Protein AF-A0A8T4EEJ7-F1 (afdb_monomer_lite)

Structure (mmCIF, N/CA/C/O backbone):
data_AF-A0A8T4EEJ7-F1
#
_entry.id   AF-A0A8T4EEJ7-F1
#
loop_
_atom_site.group_PDB
_atom_site.id
_atom_site.type_symbol
_atom_site.label_atom_id
_atom_site.label_alt_id
_atom_site.label_comp_id
_atom_site.label_asym_id
_atom_site.label_entity_id
_atom_site.label_seq_id
_atom_site.pdbx_PDB_ins_code
_atom_site.Cartn_x
_atom_site.Cartn_y
_atom_site.Cartn_z
_atom_site.occupancy
_atom_site.B_iso_or_equiv
_atom_site.auth_seq_id
_atom_site.auth_comp_id
_atom_site.auth_asym_id
_atom_site.auth_atom_id
_atom_site.pdbx_PDB_model_num
ATOM 1 N N . MET A 1 1 ? -10.817 20.819 41.056 1.00 40.88 1 MET A N 1
ATOM 2 C CA . MET A 1 1 ? -10.487 19.377 41.089 1.00 40.88 1 MET A CA 1
ATOM 3 C C . MET A 1 1 ? -10.510 18.865 39.652 1.00 40.88 1 MET A C 1
ATOM 5 O O . MET A 1 1 ? -11.577 18.601 39.111 1.00 40.88 1 MET A O 1
ATOM 9 N N . SER A 1 2 ? -9.362 18.885 38.976 1.00 41.25 2 SER A N 1
ATOM 10 C CA . SER A 1 2 ? -9.216 18.417 37.594 1.00 41.25 2 SER A CA 1
ATOM 11 C C . SER A 1 2 ? -9.302 16.892 37.582 1.00 41.25 2 SER A C 1
ATOM 13 O O . SER A 1 2 ? -8.500 16.219 38.225 1.00 41.25 2 SER A O 1
ATOM 15 N N . LYS A 1 3 ? -10.315 16.339 36.902 1.00 47.59 3 LYS A N 1
ATOM 16 C CA . LYS A 1 3 ? -10.431 14.888 36.718 1.00 47.59 3 LYS A CA 1
ATOM 17 C C . LYS A 1 3 ? -9.164 14.374 36.021 1.00 47.59 3 LYS A C 1
ATOM 19 O O . LYS A 1 3 ? -8.726 15.019 35.065 1.00 47.59 3 LYS A O 1
ATOM 24 N N . PRO A 1 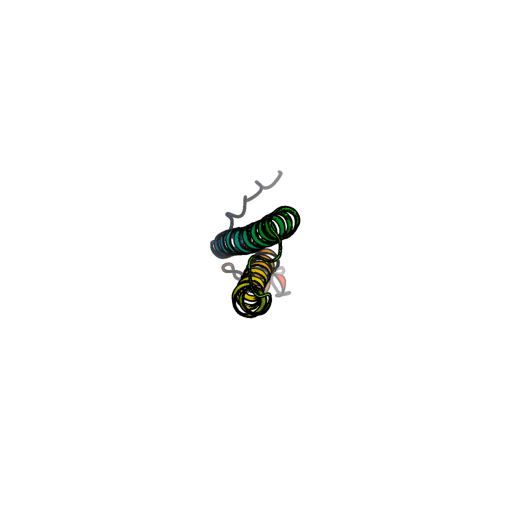4 ? -8.583 13.251 36.474 1.00 42.50 4 PRO A N 1
ATOM 25 C CA . PRO A 1 4 ? -7.437 12.661 35.804 1.00 42.50 4 PRO A CA 1
ATOM 26 C C . PRO A 1 4 ? -7.841 12.341 34.365 1.00 42.50 4 PRO A C 1
ATOM 28 O O . PRO A 1 4 ? -8.908 11.776 34.120 1.00 42.50 4 PRO A O 1
ATOM 31 N N . SER A 1 5 ? -7.019 12.765 33.410 1.00 49.03 5 SER A N 1
ATOM 32 C CA . SER A 1 5 ? -7.155 12.393 32.010 1.00 49.03 5 SER A CA 1
ATOM 33 C C . SER A 1 5 ? -7.001 10.879 31.913 1.00 49.03 5 SER A C 1
ATOM 35 O O . SER A 1 5 ? -5.890 10.351 31.882 1.00 49.03 5 SER A O 1
ATOM 37 N N . GLU A 1 6 ? -8.127 10.166 31.901 1.00 45.50 6 GLU A N 1
ATOM 38 C CA . GLU A 1 6 ? -8.168 8.772 31.486 1.00 45.50 6 GLU A CA 1
ATOM 39 C C . GLU A 1 6 ? -7.575 8.707 30.081 1.00 45.50 6 GLU A C 1
ATOM 41 O O . GLU A 1 6 ? -8.205 9.042 29.074 1.00 45.50 6 GLU A O 1
ATOM 46 N N . THR A 1 7 ? -6.310 8.313 30.029 1.00 48.03 7 THR A N 1
ATOM 47 C CA . THR A 1 7 ? -5.612 7.923 28.819 1.00 48.03 7 THR A CA 1
ATOM 48 C C . THR A 1 7 ? -6.329 6.682 28.315 1.00 48.03 7 THR A C 1
ATOM 50 O O . THR A 1 7 ? -6.008 5.556 28.690 1.00 48.03 7 THR A O 1
ATOM 53 N N . LYS A 1 8 ? -7.380 6.896 27.510 1.00 56.00 8 LYS A N 1
ATOM 54 C CA . LYS A 1 8 ? -8.112 5.836 26.819 1.00 56.00 8 LYS A CA 1
ATOM 55 C C . LYS A 1 8 ? -7.080 4.990 26.091 1.00 56.00 8 LYS A C 1
ATOM 57 O O . LYS A 1 8 ? -6.506 5.437 25.098 1.00 56.00 8 LYS A O 1
ATOM 62 N N . LYS A 1 9 ? -6.808 3.793 26.623 1.00 56.41 9 LYS A N 1
ATOM 63 C CA . LYS A 1 9 ? -5.891 2.841 25.997 1.00 56.41 9 LYS A CA 1
ATOM 64 C C . LYS A 1 9 ? -6.305 2.701 24.532 1.00 56.41 9 LYS A C 1
ATOM 66 O O . LYS A 1 9 ? -7.502 2.543 24.272 1.00 56.41 9 LYS A O 1
ATOM 71 N N . PRO A 1 10 ? -5.359 2.778 23.581 1.00 59.91 10 PRO A N 1
ATOM 72 C CA . PRO A 1 10 ? -5.682 2.587 22.182 1.00 59.91 10 PRO A CA 1
ATOM 73 C C . PRO A 1 10 ? -6.306 1.207 22.050 1.00 59.91 10 PRO A C 1
ATOM 75 O O . PRO A 1 10 ? -5.729 0.186 22.440 1.00 59.91 10 PRO A O 1
ATOM 78 N N . SER A 1 11 ? -7.533 1.210 21.570 1.00 69.00 11 SER A N 1
ATOM 79 C CA . SER A 1 11 ? -8.304 0.012 21.369 1.00 69.00 11 SER A CA 1
ATOM 80 C C . SER A 1 11 ? -7.626 -0.902 20.352 1.00 69.00 11 SER A C 1
ATOM 82 O O . SER A 1 11 ? -6.898 -0.452 19.463 1.00 69.00 11 SER A O 1
ATOM 84 N N . GLN A 1 12 ? -7.851 -2.211 20.474 1.00 75.25 12 GLN A N 1
ATOM 85 C CA . GLN A 1 12 ? -7.246 -3.195 19.569 1.00 75.25 12 GLN A CA 1
ATOM 86 C C . GLN A 1 12 ? -7.555 -2.886 18.095 1.00 75.25 12 GLN A C 1
ATOM 88 O O . GLN A 1 12 ? -6.692 -3.073 17.244 1.00 75.25 12 GLN A O 1
ATOM 93 N N . ARG A 1 13 ? -8.731 -2.310 17.800 1.00 70.88 13 ARG A N 1
ATOM 94 C CA . ARG A 1 13 ? -9.118 -1.874 16.452 1.00 70.88 13 ARG A CA 1
ATOM 95 C C . ARG A 1 13 ? -8.198 -0.786 15.893 1.00 70.88 13 ARG A C 1
ATOM 97 O O . ARG A 1 13 ? -7.816 -0.872 14.731 1.00 70.88 13 ARG A O 1
ATOM 104 N N . LYS A 1 14 ? -7.811 0.201 16.710 1.00 74.12 14 LYS A N 1
ATOM 105 C CA . LYS A 1 14 ? -6.893 1.272 16.292 1.00 74.12 14 LYS A CA 1
ATOM 106 C C . LYS A 1 14 ? -5.491 0.746 16.014 1.00 74.12 14 LYS A C 1
ATOM 108 O O . LYS A 1 14 ? -4.906 1.126 15.011 1.00 74.12 14 LYS A O 1
ATOM 113 N N . LYS A 1 15 ? -4.999 -0.182 16.842 1.00 79.19 15 LYS A N 1
ATOM 114 C CA . LYS A 1 15 ? -3.702 -0.840 16.609 1.00 79.19 15 LYS A CA 1
ATOM 115 C C . LYS A 1 15 ? -3.695 -1.650 15.312 1.00 79.19 15 LYS A C 1
ATOM 117 O O . LYS A 1 15 ? -2.736 -1.583 14.556 1.00 79.19 15 LYS A O 1
ATOM 122 N N . ILE A 1 16 ? -4.772 -2.388 15.035 1.00 80.44 16 ILE A N 1
ATOM 123 C CA . ILE A 1 16 ? -4.918 -3.139 13.779 1.00 80.44 16 ILE A CA 1
ATOM 124 C C . ILE A 1 16 ? -4.973 -2.178 12.584 1.00 80.44 16 ILE A C 1
ATOM 126 O O . ILE A 1 16 ? -4.299 -2.415 11.587 1.00 80.44 16 ILE A O 1
ATOM 130 N N . GLY A 1 17 ? -5.723 -1.077 12.697 1.00 79.50 17 GLY A N 1
ATOM 131 C CA . GLY A 1 17 ? -5.783 -0.040 11.664 1.00 79.50 17 GLY A CA 1
ATOM 132 C C . GLY A 1 17 ? -4.424 0.607 11.383 1.00 79.50 17 GLY A C 1
ATOM 133 O O . GLY A 1 17 ? -4.064 0.779 10.225 1.00 79.50 17 GLY A O 1
ATOM 134 N N . GLU A 1 18 ? -3.645 0.895 12.426 1.00 82.31 18 GLU A N 1
ATOM 135 C CA . GLU A 1 18 ? -2.293 1.456 12.319 1.00 82.31 18 GLU A CA 1
ATOM 136 C C . GLU A 1 18 ? -1.325 0.499 11.613 1.00 82.31 18 GLU A C 1
ATOM 138 O O . GLU A 1 18 ? -0.609 0.907 10.701 1.00 82.31 18 GLU A O 1
ATOM 143 N N . VAL A 1 19 ? -1.359 -0.792 11.961 1.00 86.75 19 VAL A N 1
ATOM 144 C CA . VAL A 1 19 ? -0.540 -1.819 11.298 1.00 86.75 19 VAL A CA 1
ATOM 145 C C . VAL A 1 19 ? -0.948 -1.990 9.832 1.00 86.75 19 VAL A C 1
ATOM 147 O O . VAL A 1 19 ? -0.083 -2.017 8.961 1.00 86.75 19 VAL A O 1
ATOM 150 N N . LEU A 1 20 ? -2.251 -2.058 9.534 1.00 83.50 20 LEU A N 1
ATOM 151 C CA . LEU A 1 20 ? -2.752 -2.157 8.157 1.00 83.50 20 LEU A CA 1
ATOM 152 C C . LEU A 1 20 ? -2.364 -0.936 7.318 1.00 83.50 20 LEU A C 1
ATOM 154 O O . LEU A 1 20 ? -1.950 -1.085 6.170 1.00 83.50 20 LEU A O 1
ATOM 158 N N . PHE A 1 21 ? -2.451 0.258 7.903 1.00 82.44 21 PHE A N 1
ATOM 159 C CA . PHE A 1 21 ? -2.022 1.492 7.258 1.00 82.44 21 PHE A CA 1
ATOM 160 C C . PHE A 1 21 ? -0.515 1.485 6.985 1.00 82.44 21 PHE A C 1
ATOM 162 O O . PHE A 1 21 ? -0.103 1.783 5.868 1.00 82.44 21 PHE A O 1
ATOM 169 N N . ALA A 1 22 ? 0.306 1.090 7.963 1.00 86.94 22 ALA A N 1
ATOM 170 C CA . ALA A 1 22 ? 1.757 1.009 7.806 1.00 86.94 22 ALA A CA 1
ATOM 171 C C . ALA A 1 22 ? 2.169 -0.002 6.722 1.00 86.94 22 ALA A C 1
ATOM 173 O O . ALA A 1 22 ? 3.030 0.300 5.897 1.00 86.94 22 ALA A O 1
ATOM 174 N N . ILE A 1 23 ? 1.521 -1.172 6.676 1.00 89.06 23 ILE A N 1
ATOM 175 C CA . ILE A 1 23 ? 1.759 -2.191 5.643 1.00 89.06 23 ILE A CA 1
ATOM 176 C C . ILE A 1 23 ? 1.353 -1.662 4.264 1.00 89.06 23 ILE A C 1
ATOM 178 O O . ILE A 1 23 ? 2.151 -1.720 3.330 1.00 89.06 23 ILE A O 1
ATOM 182 N N . GLY A 1 24 ? 0.144 -1.106 4.133 1.00 83.19 24 GLY A N 1
ATOM 183 C CA . GLY A 1 24 ? -0.335 -0.535 2.873 1.00 83.19 24 GLY A CA 1
ATOM 184 C C . GLY A 1 24 ? 0.569 0.593 2.370 1.00 83.19 24 GLY A C 1
ATOM 185 O O . GLY A 1 24 ? 0.946 0.612 1.199 1.00 83.19 24 GLY A O 1
ATOM 186 N N . PHE A 1 25 ? 0.992 1.485 3.268 1.00 88.38 25 PHE A N 1
ATOM 187 C CA . PHE A 1 25 ? 1.921 2.568 2.952 1.00 88.38 25 PHE A CA 1
ATOM 188 C C . PHE A 1 25 ? 3.290 2.042 2.514 1.00 88.38 25 PHE A C 1
ATOM 190 O O . PHE A 1 25 ? 3.819 2.500 1.504 1.00 88.38 25 PHE A O 1
ATOM 197 N N . SER A 1 26 ? 3.839 1.045 3.216 1.00 90.25 26 SER A N 1
ATOM 198 C CA . SER A 1 26 ? 5.104 0.413 2.832 1.00 90.25 26 SER A CA 1
ATOM 199 C C . SER A 1 26 ? 5.026 -0.200 1.437 1.00 90.25 26 SER A C 1
ATOM 201 O O . SER A 1 26 ? 5.958 -0.030 0.659 1.00 90.25 26 SER A O 1
ATOM 203 N N . ILE A 1 27 ? 3.925 -0.877 1.096 1.00 87.88 27 ILE A N 1
ATOM 204 C CA . ILE A 1 27 ? 3.734 -1.481 -0.231 1.00 87.88 27 ILE A CA 1
ATOM 205 C C . ILE A 1 27 ? 3.739 -0.403 -1.316 1.00 87.88 27 ILE A C 1
ATOM 207 O O . ILE A 1 27 ? 4.464 -0.537 -2.301 1.00 87.88 27 ILE A O 1
ATOM 211 N N . ILE A 1 28 ? 2.982 0.684 -1.132 1.00 87.19 28 ILE A N 1
ATOM 212 C CA . ILE A 1 28 ? 2.956 1.788 -2.103 1.00 87.19 28 ILE A CA 1
ATOM 213 C C . ILE A 1 28 ? 4.331 2.443 -2.229 1.00 87.19 28 ILE A C 1
ATOM 215 O O . ILE A 1 28 ? 4.780 2.705 -3.343 1.00 87.19 28 ILE A O 1
ATOM 219 N N . LEU A 1 29 ? 5.022 2.672 -1.111 1.00 90.81 29 LEU A N 1
ATOM 220 C CA . LEU A 1 29 ? 6.355 3.265 -1.115 1.00 90.81 29 LEU A CA 1
ATOM 221 C C . LEU A 1 29 ? 7.352 2.391 -1.884 1.00 90.81 29 LEU A C 1
ATOM 223 O O . LEU A 1 29 ? 8.085 2.894 -2.734 1.00 90.81 29 LEU A O 1
ATOM 227 N N . THR A 1 30 ? 7.354 1.079 -1.636 1.00 87.75 30 THR A N 1
ATOM 228 C CA . THR A 1 30 ? 8.209 0.134 -2.361 1.00 87.75 30 THR A CA 1
ATOM 229 C C . THR A 1 30 ? 7.873 0.115 -3.849 1.00 87.75 30 THR A C 1
ATOM 231 O O . THR A 1 30 ? 8.785 0.191 -4.669 1.00 87.75 30 THR A O 1
ATOM 234 N N . LEU A 1 31 ? 6.590 0.088 -4.225 1.00 87.06 31 LEU A N 1
ATOM 235 C CA . LEU A 1 31 ? 6.176 0.165 -5.630 1.00 87.06 31 LEU A CA 1
ATOM 236 C C . LEU A 1 31 ? 6.696 1.439 -6.299 1.00 87.06 31 LEU A C 1
ATOM 238 O O . LEU A 1 31 ? 7.269 1.372 -7.384 1.00 87.06 31 LEU A O 1
ATOM 242 N N . PHE A 1 32 ? 6.567 2.583 -5.628 1.00 85.44 32 PHE A N 1
ATOM 243 C CA . PHE A 1 32 ? 7.029 3.868 -6.145 1.00 85.44 32 PHE A CA 1
ATOM 244 C C . PHE A 1 32 ? 8.545 3.876 -6.384 1.00 85.44 32 PHE A C 1
ATOM 246 O O . PHE A 1 32 ? 9.007 4.269 -7.455 1.00 85.44 32 PHE A O 1
ATOM 253 N N . LEU A 1 33 ? 9.321 3.355 -5.429 1.00 88.06 33 LEU A N 1
ATOM 254 C CA . LEU A 1 33 ? 10.770 3.191 -5.577 1.00 88.06 33 LEU A CA 1
ATOM 255 C C . LEU A 1 33 ? 11.131 2.246 -6.727 1.00 88.06 33 LEU A C 1
ATOM 257 O O . LEU A 1 33 ? 12.084 2.508 -7.456 1.00 88.06 33 LEU A O 1
ATOM 261 N N . THR A 1 34 ? 10.357 1.178 -6.921 1.00 83.94 34 THR A N 1
ATOM 262 C CA . THR A 1 34 ? 10.580 0.208 -8.003 1.00 83.94 34 THR A CA 1
ATOM 263 C C . THR A 1 34 ? 10.346 0.853 -9.371 1.00 83.94 34 THR A C 1
ATOM 265 O O . THR A 1 34 ? 11.158 0.688 -10.280 1.00 83.94 34 THR A O 1
ATOM 268 N N . VAL A 1 35 ? 9.287 1.661 -9.508 1.00 82.06 35 VAL A N 1
ATOM 269 C CA . VAL A 1 35 ? 8.998 2.424 -10.734 1.00 82.06 35 VAL A CA 1
ATOM 270 C C . VAL A 1 35 ? 10.114 3.426 -11.029 1.00 82.06 35 VAL A C 1
ATOM 272 O O . VAL A 1 35 ? 10.602 3.476 -12.158 1.00 82.06 35 VAL A O 1
ATOM 275 N N . ILE A 1 36 ? 10.591 4.164 -10.024 1.00 84.06 36 ILE A N 1
ATOM 276 C CA . ILE A 1 36 ? 11.716 5.096 -10.192 1.00 84.06 36 ILE A CA 1
ATOM 277 C C . ILE A 1 36 ? 12.982 4.345 -10.615 1.00 84.06 36 ILE A C 1
ATOM 279 O O . ILE A 1 36 ? 13.604 4.711 -11.609 1.00 84.06 36 ILE A O 1
ATOM 283 N N . ALA A 1 37 ? 13.342 3.268 -9.913 1.00 84.00 37 ALA A N 1
ATOM 284 C CA . ALA A 1 37 ? 14.523 2.470 -10.233 1.00 84.00 37 ALA A CA 1
ATOM 285 C C . ALA A 1 37 ? 14.460 1.910 -11.663 1.00 84.00 37 ALA A C 1
ATOM 287 O O . ALA A 1 37 ? 15.435 2.006 -12.406 1.00 84.00 37 ALA A O 1
ATOM 288 N N . SER A 1 38 ? 13.298 1.401 -12.080 1.00 77.56 38 SER A N 1
ATOM 289 C CA . SER A 1 38 ? 13.085 0.915 -13.448 1.00 77.56 38 SER A CA 1
ATOM 290 C C . SER A 1 38 ? 13.192 2.031 -14.495 1.00 77.56 38 SER A C 1
ATOM 292 O O . SER A 1 38 ? 13.796 1.835 -15.550 1.00 77.56 38 SER A O 1
ATOM 294 N N . SER A 1 39 ? 12.701 3.233 -14.179 1.00 78.06 39 SER A N 1
ATOM 295 C CA . SER A 1 39 ? 12.808 4.417 -15.041 1.00 78.06 39 SER A CA 1
ATOM 296 C C . SER A 1 39 ? 14.262 4.872 -15.208 1.00 78.06 39 SER A C 1
ATOM 298 O O . SER A 1 39 ? 14.684 5.225 -16.308 1.00 78.06 39 SER A O 1
ATOM 300 N N . LEU A 1 40 ? 15.070 4.810 -14.143 1.00 81.81 40 LEU A N 1
ATOM 301 C CA . LEU A 1 40 ? 16.510 5.060 -14.245 1.00 81.81 40 LEU A CA 1
ATOM 302 C C . LEU A 1 40 ? 17.197 3.998 -15.110 1.00 81.81 40 LEU A C 1
ATOM 304 O O . LEU A 1 40 ? 17.925 4.348 -16.033 1.00 81.81 40 LEU A O 1
ATOM 308 N N . VAL A 1 41 ? 16.953 2.708 -14.854 1.00 79.50 41 VAL A N 1
ATOM 309 C CA . VAL A 1 41 ? 17.592 1.620 -15.617 1.00 79.50 41 VAL A CA 1
ATOM 310 C C . VAL A 1 41 ? 17.281 1.736 -17.108 1.00 79.50 41 VAL A C 1
ATOM 312 O O . VAL A 1 41 ? 18.196 1.657 -17.924 1.00 79.50 41 VAL A O 1
ATOM 315 N N . THR A 1 42 ? 16.021 1.988 -17.466 1.00 77.81 42 THR A N 1
ATOM 316 C CA . THR A 1 42 ? 15.614 2.170 -18.869 1.00 77.81 42 THR A CA 1
ATOM 317 C C . THR A 1 42 ? 16.247 3.399 -19.521 1.00 77.81 42 THR A C 1
ATOM 319 O O . THR A 1 42 ? 16.590 3.348 -20.701 1.00 77.81 42 THR A O 1
ATOM 322 N N . SER A 1 43 ? 16.479 4.471 -18.758 1.00 78.50 43 SER A N 1
ATOM 323 C CA . SER A 1 43 ? 17.150 5.683 -19.248 1.00 78.50 43 SER A CA 1
ATOM 324 C C . SER A 1 43 ? 18.636 5.467 -19.559 1.00 78.50 43 SER A C 1
ATOM 326 O O . SER A 1 43 ? 19.155 6.081 -20.486 1.00 78.50 43 SER A O 1
ATOM 328 N N . PHE A 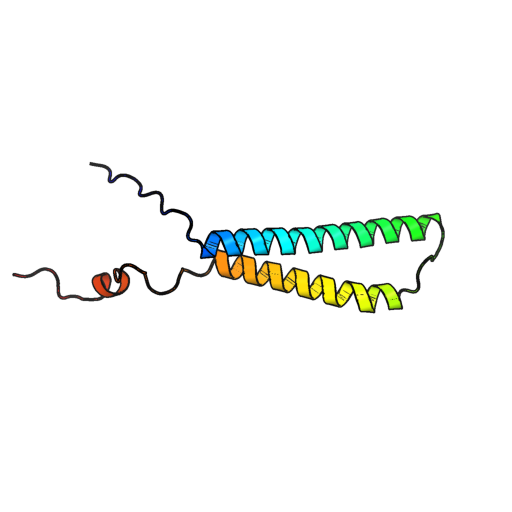1 44 ? 19.325 4.601 -18.806 1.00 78.38 44 PHE A N 1
ATOM 329 C CA . PHE A 1 44 ? 20.762 4.346 -18.986 1.00 78.38 44 PHE A CA 1
ATOM 330 C C . PHE A 1 44 ? 21.077 3.154 -19.903 1.00 78.38 44 PHE A C 1
ATOM 332 O O . PHE A 1 44 ? 22.107 3.167 -20.571 1.00 78.38 44 PHE A O 1
ATOM 339 N N . TRP A 1 45 ? 20.217 2.130 -19.944 1.00 75.88 45 TRP A N 1
ATOM 340 C CA . TRP A 1 45 ? 20.499 0.846 -20.610 1.00 75.88 45 TRP A CA 1
ATOM 341 C C . TRP A 1 45 ? 19.542 0.521 -21.768 1.00 75.88 45 TRP A C 1
ATOM 343 O O . TRP A 1 45 ? 19.647 -0.546 -22.371 1.00 75.88 45 TRP A O 1
ATOM 353 N N . GLY A 1 46 ? 18.624 1.432 -22.104 1.00 68.12 46 GLY A N 1
ATOM 354 C CA . GLY A 1 46 ? 17.566 1.185 -23.083 1.00 68.12 46 GLY A CA 1
ATOM 355 C C . GLY A 1 46 ? 16.418 0.335 -22.514 1.00 68.12 46 GLY A C 1
ATOM 356 O O . GLY A 1 46 ? 16.441 -0.058 -21.344 1.00 68.12 46 GLY A O 1
ATOM 357 N N . PRO A 1 47 ? 15.365 0.067 -23.307 1.00 68.31 47 PRO A N 1
ATOM 358 C CA . PRO A 1 47 ? 14.172 -0.624 -22.827 1.00 68.31 47 PRO A CA 1
ATOM 359 C C . PRO A 1 47 ? 14.490 -2.082 -22.468 1.00 68.31 47 PRO A C 1
ATOM 361 O O . PRO A 1 47 ? 14.641 -2.937 -23.336 1.00 68.31 47 PRO A O 1
ATOM 364 N N . SER A 1 48 ? 14.582 -2.368 -21.170 1.00 61.47 48 SER A N 1
ATOM 365 C CA . SER A 1 48 ? 14.942 -3.684 -20.630 1.00 61.47 48 SER A CA 1
ATOM 366 C C . SER A 1 48 ? 13.737 -4.564 -20.278 1.00 61.47 48 SER A C 1
ATOM 368 O O . SER A 1 48 ? 13.907 -5.749 -20.001 1.00 61.47 48 SER A O 1
ATOM 370 N N . THR A 1 49 ? 12.513 -4.024 -20.297 1.00 63.50 49 THR A N 1
ATOM 371 C CA . THR A 1 49 ? 11.291 -4.769 -19.949 1.00 63.50 49 THR A CA 1
ATOM 372 C C . THR A 1 49 ? 10.104 -4.390 -20.842 1.00 63.50 49 THR A C 1
ATOM 374 O O . THR A 1 49 ? 9.909 -3.209 -21.134 1.00 63.50 49 THR A O 1
ATOM 377 N N . PRO A 1 50 ? 9.284 -5.363 -21.287 1.00 61.31 50 PRO A N 1
ATOM 378 C CA . PRO A 1 50 ? 8.045 -5.062 -21.989 1.00 61.31 50 PRO A CA 1
ATOM 379 C C . PRO A 1 50 ? 7.046 -4.439 -21.006 1.00 61.31 50 PRO A C 1
ATOM 381 O O . PRO A 1 50 ? 6.675 -5.061 -20.010 1.00 61.31 50 PRO A O 1
ATOM 384 N N . VAL A 1 51 ? 6.591 -3.221 -21.310 1.00 63.00 51 VAL A N 1
ATOM 385 C CA . VAL A 1 51 ? 5.627 -2.408 -20.533 1.00 63.00 51 VAL A CA 1
ATOM 386 C C . VAL A 1 51 ? 4.404 -3.217 -20.065 1.00 63.00 51 VAL A C 1
ATOM 388 O O . VAL A 1 51 ? 3.928 -3.053 -18.945 1.00 63.00 51 VAL A O 1
ATOM 391 N N . VAL A 1 52 ? 3.975 -4.190 -20.872 1.00 61.06 52 VAL A N 1
ATOM 392 C CA . VAL A 1 52 ? 2.840 -5.088 -20.603 1.00 61.06 52 VAL A CA 1
ATOM 393 C C . VAL A 1 52 ? 3.019 -5.938 -19.331 1.00 61.06 52 VAL A C 1
ATOM 395 O O . VAL A 1 52 ? 2.043 -6.243 -18.645 1.00 61.06 52 VAL A O 1
ATOM 398 N N . TYR A 1 53 ? 4.251 -6.318 -18.974 1.00 65.38 53 TYR A N 1
ATOM 399 C CA . TYR A 1 53 ? 4.520 -7.078 -17.743 1.00 65.38 53 TYR A CA 1
ATOM 400 C C . TYR A 1 53 ? 4.430 -6.201 -16.488 1.00 65.38 53 TYR A C 1
ATOM 402 O O . TYR A 1 53 ? 3.980 -6.669 -15.443 1.00 65.38 53 TYR A O 1
ATOM 410 N N . TYR A 1 54 ? 4.826 -4.929 -16.600 1.00 64.62 54 TYR A N 1
ATOM 411 C CA . TYR A 1 54 ? 4.711 -3.949 -15.519 1.00 64.62 54 TYR A CA 1
ATOM 412 C C . TYR A 1 54 ? 3.240 -3.664 -15.206 1.00 64.62 54 TYR A C 1
ATOM 414 O O . TYR A 1 54 ? 2.832 -3.727 -14.048 1.00 64.62 54 TYR A O 1
ATOM 422 N N . GLU A 1 55 ? 2.425 -3.427 -16.234 1.00 67.44 55 GLU A N 1
ATOM 423 C CA . GLU A 1 55 ? 1.011 -3.087 -16.060 1.00 67.44 55 GLU A CA 1
ATOM 424 C C . GLU A 1 55 ? 0.199 -4.235 -15.452 1.00 67.44 55 GLU A C 1
ATOM 426 O O . GLU A 1 55 ? -0.556 -4.014 -14.506 1.00 67.44 55 GLU A O 1
ATOM 431 N N . ASN A 1 56 ? 0.386 -5.473 -15.912 1.00 77.19 56 ASN A N 1
ATOM 432 C CA . ASN A 1 56 ? -0.420 -6.599 -15.429 1.00 77.19 56 ASN A CA 1
ATOM 433 C C . ASN A 1 56 ? -0.088 -7.028 -13.994 1.00 77.19 56 ASN A C 1
ATOM 435 O O . ASN A 1 56 ? -0.945 -7.592 -13.314 1.00 77.19 56 ASN A O 1
ATOM 439 N N . LEU A 1 57 ? 1.136 -6.773 -13.523 1.00 76.75 57 LEU A N 1
ATOM 440 C CA . LEU A 1 57 ? 1.598 -7.255 -12.221 1.00 76.75 57 LEU A CA 1
ATOM 441 C C . LEU A 1 57 ? 1.608 -6.148 -11.159 1.00 76.75 57 LEU A C 1
ATOM 443 O O . LEU A 1 57 ? 1.191 -6.388 -10.029 1.00 76.75 57 LEU A O 1
ATOM 447 N N . LEU A 1 58 ? 2.003 -4.919 -11.503 1.00 78.75 58 LEU A N 1
ATOM 448 C CA . LEU A 1 58 ? 2.081 -3.822 -10.530 1.00 78.75 58 LEU A CA 1
ATOM 449 C C . LEU A 1 58 ? 0.732 -3.159 -10.269 1.00 78.75 58 LEU A C 1
ATOM 451 O O . LEU A 1 58 ? 0.470 -2.771 -9.133 1.00 78.75 58 LEU A O 1
ATOM 455 N N . THR A 1 59 ? -0.139 -3.063 -11.277 1.00 81.75 59 THR A N 1
ATOM 456 C CA . THR A 1 59 ? -1.473 -2.461 -11.125 1.00 81.75 59 THR A CA 1
ATOM 457 C C . THR A 1 59 ? -2.310 -3.138 -10.032 1.00 81.75 59 THR A C 1
ATOM 459 O O . THR A 1 59 ? -2.787 -2.429 -9.143 1.00 81.75 59 THR A O 1
ATOM 462 N N . PRO A 1 60 ? -2.472 -4.479 -9.993 1.00 85.94 60 PRO A N 1
ATOM 463 C CA . PRO A 1 60 ? -3.248 -5.119 -8.928 1.00 85.94 60 PRO A CA 1
ATOM 464 C C . PRO A 1 60 ? -2.595 -4.977 -7.545 1.00 85.94 60 PRO A C 1
ATOM 466 O O . PRO A 1 60 ? -3.308 -4.802 -6.556 1.00 85.94 60 PRO A O 1
ATOM 469 N N . ILE A 1 61 ? -1.259 -4.992 -7.456 1.00 86.31 61 ILE A N 1
ATOM 470 C CA . ILE A 1 61 ? -0.541 -4.806 -6.182 1.00 86.31 61 ILE A CA 1
ATOM 471 C C . ILE A 1 61 ? -0.732 -3.375 -5.667 1.00 86.31 61 ILE A C 1
ATOM 473 O O . ILE A 1 61 ? -0.975 -3.174 -4.476 1.00 86.31 61 ILE A O 1
ATOM 477 N N . PHE A 1 62 ? -0.688 -2.381 -6.557 1.00 84.06 62 PHE A N 1
ATOM 478 C CA . PHE A 1 62 ? -0.960 -0.989 -6.215 1.00 84.06 62 PHE A CA 1
ATOM 479 C C . PHE A 1 62 ? -2.391 -0.804 -5.705 1.00 84.06 62 PHE A C 1
ATOM 481 O O . PHE A 1 62 ? -2.591 -0.214 -4.645 1.00 84.06 62 PHE A O 1
ATOM 488 N N . ILE A 1 63 ? -3.380 -1.370 -6.406 1.00 86.88 63 ILE A N 1
ATOM 489 C CA . ILE A 1 63 ? -4.788 -1.328 -5.988 1.00 86.88 63 ILE A CA 1
ATOM 490 C C . ILE A 1 63 ? -4.963 -1.986 -4.613 1.00 86.88 63 ILE A C 1
ATOM 492 O O . ILE A 1 63 ? -5.608 -1.409 -3.740 1.00 86.88 63 ILE A O 1
ATOM 496 N N . ALA A 1 64 ? -4.355 -3.153 -4.381 1.00 86.88 64 ALA A N 1
ATOM 497 C CA . ALA A 1 64 ? -4.411 -3.834 -3.088 1.00 86.88 64 ALA A CA 1
ATOM 498 C C . ALA A 1 64 ? -3.784 -2.996 -1.958 1.00 86.88 64 ALA A C 1
ATOM 500 O O . ALA A 1 64 ? -4.371 -2.876 -0.880 1.00 86.88 64 ALA A O 1
ATOM 501 N N . GLY A 1 65 ? -2.628 -2.371 -2.207 1.00 84.38 65 GLY A N 1
ATOM 502 C CA . GLY A 1 65 ? -1.990 -1.444 -1.269 1.00 84.38 65 GLY A CA 1
ATOM 503 C C . GLY A 1 65 ? -2.875 -0.239 -0.946 1.00 84.38 65 GLY A C 1
ATOM 504 O O . GLY A 1 65 ? -3.041 0.119 0.220 1.00 84.38 65 GLY A O 1
ATOM 505 N N . LEU A 1 66 ? -3.517 0.336 -1.962 1.00 87.62 66 LEU A N 1
ATOM 506 C CA . LEU A 1 66 ? -4.410 1.485 -1.820 1.00 87.62 66 LEU A CA 1
ATOM 507 C C . LEU A 1 66 ? -5.664 1.128 -1.010 1.00 87.62 66 LEU A C 1
ATOM 509 O O . LEU A 1 66 ? -6.034 1.864 -0.096 1.00 87.62 66 LEU A O 1
ATOM 513 N N . ILE A 1 67 ? -6.264 -0.040 -1.259 1.00 89.56 67 ILE A N 1
ATOM 514 C CA . ILE A 1 67 ? -7.379 -0.562 -0.454 1.00 89.56 67 ILE A CA 1
ATOM 515 C C . ILE A 1 67 ? -6.948 -0.747 1.007 1.00 89.56 67 ILE A C 1
ATOM 517 O O . ILE A 1 67 ? -7.677 -0.332 1.907 1.00 89.56 67 ILE A O 1
ATOM 521 N N . MET A 1 68 ? -5.763 -1.309 1.268 1.00 86.38 68 MET A N 1
ATOM 522 C CA . MET A 1 68 ? -5.257 -1.476 2.638 1.00 86.38 68 MET A CA 1
ATOM 523 C C . MET A 1 68 ? -5.081 -0.143 3.370 1.00 86.38 68 MET A C 1
ATOM 525 O O . MET A 1 68 ? -5.454 -0.046 4.540 1.00 86.38 68 MET A O 1
ATOM 529 N N . ILE A 1 69 ? -4.589 0.895 2.690 1.00 86.69 69 ILE A N 1
ATOM 530 C CA . ILE A 1 69 ? -4.492 2.246 3.261 1.00 86.69 69 ILE A CA 1
ATOM 531 C C . ILE A 1 69 ? -5.876 2.801 3.584 1.00 86.69 69 ILE A C 1
ATOM 533 O O . ILE A 1 69 ? -6.084 3.294 4.691 1.00 86.69 69 ILE A O 1
ATOM 537 N N . LEU A 1 70 ? -6.830 2.704 2.653 1.00 87.12 70 LEU A N 1
ATOM 538 C CA . LEU A 1 70 ? -8.193 3.202 2.859 1.00 87.12 70 LEU A CA 1
ATOM 539 C C . LEU A 1 70 ? -8.884 2.495 4.027 1.00 87.12 70 LEU A C 1
ATOM 541 O O . LEU A 1 70 ? -9.521 3.147 4.853 1.00 87.12 70 LEU A O 1
ATOM 545 N N . VAL A 1 71 ? -8.718 1.176 4.137 1.00 85.00 71 VAL A N 1
ATOM 546 C CA . VAL A 1 71 ? -9.236 0.392 5.262 1.00 85.00 71 VAL A CA 1
ATOM 547 C C . VAL A 1 71 ? -8.539 0.799 6.561 1.00 85.00 71 VAL A C 1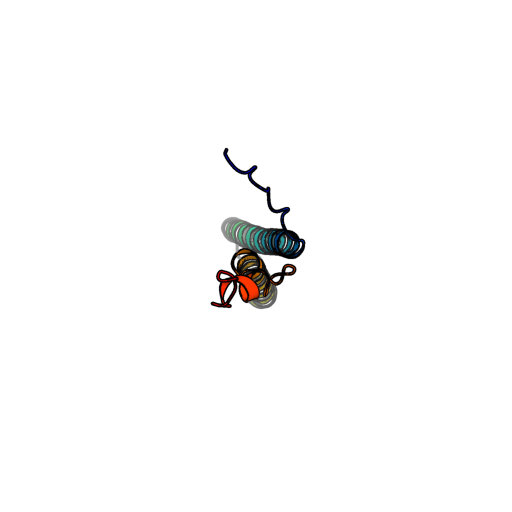
ATOM 549 O O . VAL A 1 71 ? -9.221 1.100 7.536 1.00 85.00 71 VAL A O 1
ATOM 552 N N . GLY A 1 72 ? -7.207 0.891 6.593 1.00 78.50 72 GLY A N 1
ATOM 553 C CA . GLY A 1 72 ? -6.467 1.350 7.775 1.00 78.50 72 GLY A CA 1
ATOM 554 C C . GLY A 1 72 ? -6.918 2.737 8.249 1.00 78.50 72 GLY A C 1
ATOM 555 O O . GLY A 1 72 ? -7.183 2.940 9.436 1.00 78.50 72 GLY A O 1
ATOM 556 N N . LEU A 1 73 ? -7.121 3.665 7.310 1.00 82.56 73 LEU A N 1
ATOM 557 C CA . LEU A 1 73 ? -7.617 5.015 7.575 1.00 82.56 73 LEU A CA 1
ATOM 558 C C . LEU A 1 73 ? -9.059 5.003 8.103 1.00 82.56 73 LEU A C 1
ATOM 560 O O . LEU A 1 73 ? -9.372 5.685 9.080 1.00 82.56 73 LEU A O 1
ATOM 564 N N . ALA A 1 74 ? -9.934 4.187 7.511 1.00 79.81 74 ALA A N 1
ATOM 565 C CA . ALA A 1 74 ? -11.308 4.018 7.975 1.00 79.81 74 ALA A CA 1
ATOM 566 C C . ALA A 1 74 ? -11.355 3.478 9.412 1.00 79.81 74 ALA A C 1
ATOM 568 O O . ALA A 1 74 ? -12.168 3.929 10.214 1.00 79.81 74 ALA A O 1
ATOM 569 N N . PHE A 1 75 ? -10.455 2.564 9.777 1.00 74.88 75 PHE A N 1
ATOM 570 C CA . PHE A 1 75 ? -10.331 2.055 11.145 1.00 74.88 75 PHE A CA 1
ATOM 571 C C . PHE A 1 75 ? -9.809 3.103 12.140 1.00 74.88 75 PHE A C 1
ATOM 573 O O . PHE A 1 75 ? -10.108 3.005 13.331 1.00 74.88 75 PHE A O 1
ATOM 580 N N . PHE A 1 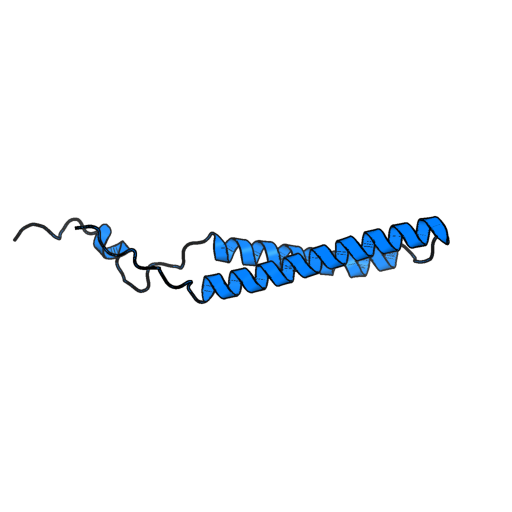76 ? -9.060 4.103 11.669 1.00 70.38 76 PHE A N 1
ATOM 581 C CA . PHE A 1 76 ? -8.575 5.212 12.490 1.00 70.38 76 PHE A CA 1
ATOM 582 C C . PHE A 1 76 ? -9.651 6.282 12.729 1.00 70.38 76 PHE A C 1
ATOM 584 O O . PHE A 1 76 ? -9.791 6.778 13.849 1.00 70.38 76 PHE A O 1
ATOM 591 N N . ILE A 1 77 ? -10.409 6.624 11.681 1.00 74.81 77 ILE A N 1
ATOM 592 C CA . ILE A 1 77 ? -11.407 7.705 11.688 1.00 74.81 77 ILE A CA 1
ATOM 593 C C . ILE A 1 77 ? -12.739 7.244 12.279 1.00 74.81 77 ILE A C 1
ATOM 595 O O . ILE A 1 77 ? -13.371 7.994 13.026 1.00 74.81 77 ILE A O 1
ATOM 599 N N . LEU A 1 78 ? -13.194 6.032 11.948 1.00 72.81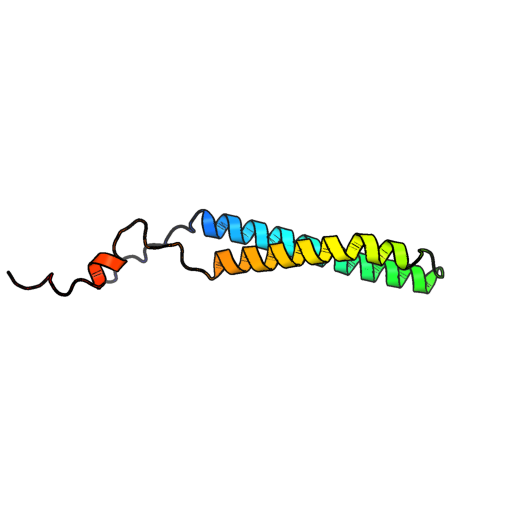 78 LEU A N 1
ATOM 600 C CA . LEU A 1 78 ? -14.504 5.577 12.393 1.00 72.81 78 LEU A CA 1
ATOM 601 C C . LEU A 1 78 ? -14.486 5.343 13.905 1.00 72.81 78 LEU A C 1
ATOM 603 O O . LEU A 1 78 ? -13.623 4.607 14.401 1.00 72.81 78 LEU A O 1
ATOM 607 N N . PRO A 1 79 ? -15.461 5.903 14.648 1.00 59.66 79 PRO A N 1
ATOM 608 C CA . PRO A 1 79 ? -15.612 5.569 16.048 1.00 59.66 79 PRO A CA 1
ATOM 609 C C . PRO A 1 79 ? -15.758 4.052 16.170 1.00 59.66 79 PRO A C 1
ATOM 611 O O . PRO A 1 79 ? -16.366 3.372 15.332 1.00 59.66 79 PRO A O 1
ATOM 614 N N . GLU A 1 80 ? -15.141 3.498 17.206 1.00 63.34 80 GLU A N 1
ATOM 615 C CA . GLU A 1 80 ? -15.484 2.150 17.632 1.00 63.34 80 GLU A CA 1
ATOM 616 C C . GLU A 1 80 ? -16.988 2.118 17.848 1.00 63.34 80 GLU A C 1
ATOM 618 O O . GLU A 1 80 ? -17.532 3.073 18.404 1.00 63.34 80 GLU A O 1
ATOM 623 N N . GLY A 1 81 ? -17.646 1.086 17.311 1.00 57.03 81 GLY A N 1
ATOM 624 C CA . GLY A 1 81 ? -19.098 0.941 17.365 1.00 57.03 81 GLY A CA 1
ATOM 625 C C . GLY A 1 81 ? -19.666 1.184 18.771 1.00 57.03 81 GLY A C 1
ATOM 626 O O . GLY A 1 81 ? -18.908 1.226 19.744 1.00 57.03 81 GLY A O 1
ATOM 627 N N . PRO A 1 82 ? -20.994 1.363 18.878 1.00 50.75 82 PRO A N 1
ATOM 628 C CA . PRO A 1 82 ? -21.660 1.893 20.064 1.00 50.75 82 PRO A CA 1
ATOM 629 C C . PRO A 1 82 ? -21.077 1.281 21.336 1.00 50.75 82 PRO A C 1
ATOM 631 O O . PRO A 1 82 ? -21.085 0.068 21.519 1.00 50.75 82 PRO A O 1
ATOM 634 N N . SER A 1 83 ? -20.483 2.173 22.131 1.00 51.31 83 SER A N 1
ATOM 635 C CA . SER A 1 83 ? -19.758 1.957 23.382 1.00 51.31 83 SER A CA 1
ATOM 636 C C . SER A 1 83 ? -19.890 0.564 23.993 1.00 51.31 83 SER A C 1
ATOM 638 O O . SER A 1 83 ? -20.979 0.183 24.423 1.00 51.31 83 SER A O 1
ATOM 640 N N . LYS A 1 84 ? -18.746 -0.080 24.244 1.00 52.91 84 LYS A N 1
ATOM 641 C CA . LYS A 1 84 ? -18.631 -1.149 25.251 1.00 52.91 84 LYS A CA 1
ATOM 642 C C . LYS A 1 84 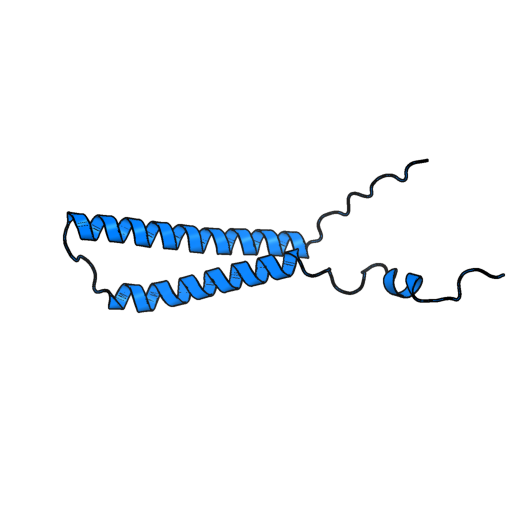? -19.099 -0.728 26.661 1.00 52.91 84 LYS A C 1
ATOM 644 O O . LYS A 1 84 ? -19.227 -1.592 27.515 1.00 52.91 84 LYS A O 1
ATOM 649 N N . ASP A 1 85 ? -19.429 0.551 26.864 1.00 48.19 85 ASP A N 1
ATOM 650 C CA . ASP A 1 85 ? -19.894 1.110 28.138 1.00 48.19 85 ASP A CA 1
ATOM 651 C C . ASP A 1 85 ? -21.373 1.542 28.171 1.00 48.19 85 ASP A C 1
ATOM 653 O O . ASP A 1 85 ? -21.797 2.125 29.161 1.00 48.19 85 ASP A O 1
ATOM 657 N N . GLY A 1 86 ? -22.180 1.350 27.117 1.00 46.91 86 GLY A N 1
ATOM 658 C CA . GLY A 1 86 ? -23.597 1.783 27.122 1.00 46.91 86 GLY A CA 1
ATOM 659 C C . GLY A 1 86 ? -23.843 3.285 27.407 1.00 46.91 86 GLY A C 1
ATOM 660 O O . GLY A 1 86 ? -24.985 3.726 27.536 1.00 46.91 86 GLY A O 1
ATOM 661 N N . THR A 1 87 ? -22.793 4.106 27.476 1.00 52.72 87 THR A N 1
ATOM 662 C CA . THR A 1 87 ? -22.854 5.506 27.923 1.00 52.72 87 THR A CA 1
ATOM 663 C C . THR A 1 87 ? -23.492 6.434 26.896 1.00 52.72 87 THR A C 1
ATOM 665 O O . THR A 1 87 ? -23.993 7.497 27.261 1.00 52.72 87 THR A O 1
ATOM 668 N N . TRP A 1 88 ? -23.548 6.026 25.624 1.00 47.34 88 TRP A N 1
ATOM 669 C CA . TRP A 1 88 ? -24.329 6.737 24.607 1.00 47.34 88 TRP A CA 1
ATOM 670 C C . TRP A 1 88 ? -25.838 6.587 24.825 1.00 47.34 88 TRP A C 1
ATOM 672 O O . TRP A 1 88 ? -26.570 7.545 24.596 1.00 47.34 88 TRP A O 1
ATOM 682 N N . VAL A 1 89 ? -26.295 5.442 25.348 1.00 50.56 89 VAL A N 1
ATOM 683 C CA . VAL A 1 89 ? -27.706 5.234 25.716 1.00 50.56 89 VAL A CA 1
ATOM 684 C C . VAL A 1 89 ? -28.047 6.024 26.984 1.00 50.56 89 VAL A C 1
ATOM 686 O O . VAL A 1 89 ? -29.107 6.638 27.062 1.00 50.56 89 VAL A O 1
ATOM 689 N N . MET A 1 90 ? -27.118 6.117 27.943 1.00 50.66 90 MET A N 1
ATOM 690 C CA . MET A 1 90 ? -27.336 6.900 29.169 1.00 50.66 90 MET A CA 1
ATOM 691 C C . MET A 1 90 ? -27.366 8.418 28.952 1.00 50.66 90 MET A C 1
ATOM 693 O O . MET A 1 90 ? -28.019 9.114 29.720 1.00 50.66 90 MET A O 1
ATOM 697 N N . LYS A 1 91 ? -26.707 8.952 27.916 1.00 51.47 91 LYS A N 1
ATOM 698 C CA . LYS A 1 91 ? -26.763 10.394 27.606 1.00 51.47 91 LYS A CA 1
ATOM 699 C C . LYS A 1 91 ? -27.982 10.821 26.785 1.00 51.47 91 LYS A C 1
ATOM 701 O O . LYS A 1 91 ? -28.207 12.019 26.656 1.00 51.47 91 LYS A O 1
ATOM 706 N N . MET A 1 92 ? -28.750 9.877 26.237 1.00 50.59 92 MET A N 1
ATOM 707 C CA . MET A 1 92 ? -29.974 10.170 25.479 1.00 50.59 92 MET A CA 1
ATOM 708 C C . MET A 1 92 ? -31.267 9.893 26.255 1.00 50.59 92 MET A C 1
ATOM 710 O O . MET A 1 92 ? -32.343 10.182 25.739 1.00 50.59 92 MET A O 1
ATOM 714 N N . SER A 1 93 ? -31.197 9.378 27.487 1.00 46.91 93 SER A N 1
ATOM 715 C CA . SER A 1 93 ? -32.379 9.273 28.346 1.00 46.91 93 SER A CA 1
ATOM 716 C C . SER A 1 93 ? -32.601 10.587 29.110 1.00 46.91 93 SER A C 1
ATOM 718 O O . SER A 1 93 ? -31.741 10.964 29.908 1.00 46.91 93 SER A O 1
ATOM 720 N N . PRO A 1 94 ? -33.739 11.283 28.932 1.00 53.56 94 PRO A N 1
ATOM 721 C CA . PRO A 1 94 ? -34.056 12.510 29.664 1.00 53.56 94 PRO A CA 1
ATOM 722 C C . PRO A 1 94 ? -34.550 12.262 31.107 1.00 53.56 94 PRO A C 1
ATOM 724 O O . PRO A 1 94 ? -35.109 13.167 31.715 1.00 53.56 94 PRO A O 1
ATOM 727 N N . PHE A 1 95 ? -34.368 11.063 31.678 1.00 56.94 95 PHE A N 1
ATOM 728 C CA . PHE A 1 95 ? -35.047 10.652 32.920 1.00 56.94 95 PHE A CA 1
ATOM 729 C C . PHE A 1 95 ? -34.162 10.464 34.163 1.00 56.94 95 PHE A C 1
ATOM 731 O O . PHE A 1 95 ? -34.629 9.906 35.151 1.00 56.94 95 PHE A O 1
ATOM 738 N N . ILE A 1 96 ? -32.910 10.925 34.180 1.00 57.12 96 ILE A N 1
ATOM 739 C CA . ILE A 1 96 ? -32.071 10.827 35.391 1.00 57.12 96 ILE A CA 1
ATOM 740 C C . ILE A 1 96 ? -31.851 12.227 35.957 1.00 57.12 96 ILE A C 1
ATOM 742 O O . ILE A 1 96 ? -30.919 12.930 35.573 1.00 57.12 96 ILE A O 1
ATOM 746 N N . GLY A 1 97 ? -32.751 12.638 36.854 1.00 47.69 97 GLY A N 1
ATOM 747 C CA . GLY A 1 97 ? -32.599 13.902 37.573 1.00 47.69 97 GLY A CA 1
ATOM 748 C C . GLY A 1 97 ? -33.794 14.432 38.366 1.00 47.69 97 GLY A C 1
ATOM 749 O O . GLY A 1 97 ? -33.762 15.612 38.692 1.00 47.69 97 GLY A O 1
ATOM 750 N N . ASN A 1 98 ? -34.829 13.640 38.678 1.00 42.91 98 ASN A N 1
ATOM 751 C CA . ASN A 1 98 ? -35.806 14.043 39.698 1.00 42.91 98 ASN A CA 1
ATOM 752 C C . ASN A 1 98 ? -36.438 12.832 40.403 1.00 42.91 98 ASN A C 1
ATOM 754 O O . ASN A 1 98 ? -37.431 12.281 39.927 1.00 42.91 98 ASN A O 1
ATOM 758 N N . ASN A 1 99 ? -35.787 12.395 41.483 1.00 46.34 99 ASN A N 1
ATOM 759 C CA . ASN A 1 99 ? -36.374 11.983 42.766 1.00 46.34 99 ASN A CA 1
ATOM 760 C C . ASN A 1 99 ? -35.248 11.636 43.742 1.00 46.34 99 ASN A C 1
ATOM 762 O O . ASN A 1 99 ? -34.437 10.745 43.402 1.00 46.34 99 ASN A O 1
#

Sequence (99 aa):
MSKPSETKKPSQRKKIGEVLFAIGFSIILTLFLTVIASSLVTSFWGPSTPVVYYENLLTPIFIAGLIMILVGLAFFILPEGPSKDGTWVMKMSPFIGNN

Radius of gyration: 23.83 Å; chains: 1; bounding box: 57×27×66 Å

pLDDT: mean 70.49, std 15.25, range [40.88, 90.81]

Secondary structure (DSSP, 8-state):
-PPP----PPPHHHHHHHHHHHHHHHHHHHHHHHHHHHHHHHHHH---S-HHHHHHHHHHHHHHHHHHHHHHHHHHHSPPSS-TT-HHHHTT-TTSS--

Foldseek 3Di:
DDDPPPPPPPDPLLVVLVVLLVVLVVLLVVLVVVVVVQVVCCVVPNNPDDVVVCCVPSVVSNVVSVVSNVSSVCSNPDPDPDDPVCVVVVVPDPPPDDD